Protein AF-A0A0L0VBU5-F1 (afdb_monomer)

Sequence (158 aa):
MELFVLALNHLTLILKITEEEEKDEDDEEEDEDEEEDEPNSNPSGKLAAETKTFKRVYHEPAEAREPSTKQNWILRLYVFGGKEQIDLFHLHKQSAFPFGRDTLVVDVPIDHPSSSKQHAAIQFRQVSNVNEFGDSKTLIKPFIIDLESANGTFVNCV

Mean predicted aligned error: 15.55 Å

Nearest PDB structures (foldseek):
  3vpy-assembly1_A  TM=9.105E-01  e=8.989E-09  Arabidopsis thaliana
  8i0r-assembly1_X  TM=8.328E-01  e=5.294E-09  Homo sapiens
  7abh-assembly1_0  TM=7.686E-01  e=2.551E-06  Homo sapiens
  5yyz-assembly1_A  TM=5.245E-01  e=1.150E-02  Saccharomyces cerevisiae S288C
  5yyx-assembly1_A  TM=5.330E-01  e=1.443E-01  Saccharomyces cerevisiae S288C

Solvent-accessible surface area (backbone atoms only — not comparable to full-atom values): 10102 Å² total; per-residue (Å²): 140,71,74,64,62,59,55,51,54,54,49,54,52,56,61,61,66,74,73,76,80,83,81,74,78,82,75,75,76,72,78,70,77,79,66,77,79,67,87,75,84,66,85,61,68,65,64,61,52,68,72,46,80,53,82,46,93,77,78,80,59,96,50,51,40,60,57,53,85,87,54,92,68,77,48,70,49,76,40,64,62,89,91,44,78,75,49,78,46,77,63,46,89,51,31,65,45,36,26,10,49,34,64,89,56,21,78,44,68,38,100,45,94,75,48,26,54,57,23,35,30,42,37,25,30,57,44,79,45,70,47,100,86,69,53,75,46,77,45,77,44,81,41,80,42,69,58,81,25,88,73,63,80,70,61,95,90,81

Secondary structure (DSSP, 8-state):
--SHHHHHHHHHHHHHHSSS---------------------SPPHHHHHHH--SS-SPPPPTTB----TTSS--EEEEEEETTEEEEEEEETSSSEEEEES-TTT-SEE---TTS-SS-EEEEEEEEEEE-TTS-EEEEEEEEEEE---TT---STT-

Structure (mmCIF, N/CA/C/O backbone):
data_AF-A0A0L0VBU5-F1
#
_entry.id   AF-A0A0L0VBU5-F1
#
loop_
_atom_site.group_PDB
_atom_site.id
_atom_site.type_symbol
_atom_site.label_atom_id
_atom_site.label_alt_id
_atom_site.label_comp_id
_atom_site.label_asym_id
_atom_site.label_entity_id
_atom_site.label_seq_id
_atom_site.pdbx_PDB_ins_code
_atom_site.Cartn_x
_atom_site.Cartn_y
_atom_site.Cartn_z
_atom_site.occupancy
_atom_site.B_iso_or_equiv
_atom_site.auth_seq_id
_atom_site.auth_comp_id
_atom_site.auth_asym_id
_atom_site.auth_atom_id
_atom_site.pdbx_PDB_model_num
ATOM 1 N N . MET A 1 1 ? 46.994 -48.174 -57.726 1.00 56.22 1 MET A N 1
ATOM 2 C CA . MET A 1 1 ? 47.615 -47.218 -56.784 1.00 56.22 1 MET A CA 1
ATOM 3 C C . MET A 1 1 ? 46.640 -46.089 -56.423 1.00 56.22 1 MET A C 1
ATOM 5 O O . MET A 1 1 ? 47.049 -44.945 -56.340 1.00 56.22 1 MET A O 1
ATOM 9 N N . GLU A 1 2 ? 45.363 -46.401 -56.162 1.00 54.41 2 GLU A N 1
ATOM 10 C CA . GLU A 1 2 ? 44.330 -45.390 -55.839 1.00 54.41 2 GLU A CA 1
ATOM 11 C C . GLU A 1 2 ? 43.621 -45.631 -54.492 1.00 54.41 2 GLU A C 1
ATOM 13 O O . GLU A 1 2 ? 42.688 -44.921 -54.148 1.00 54.41 2 GLU A O 1
ATOM 18 N N . LEU A 1 3 ? 44.092 -46.581 -53.674 1.00 50.47 3 LEU A N 1
ATOM 19 C CA . LEU A 1 3 ? 43.571 -46.784 -52.312 1.00 50.47 3 LEU A CA 1
ATOM 20 C C . LEU A 1 3 ? 44.311 -45.980 -51.226 1.00 50.47 3 LEU A C 1
ATOM 22 O O . LEU A 1 3 ? 43.819 -45.884 -50.110 1.00 50.47 3 LEU A O 1
ATOM 26 N N . PHE A 1 4 ? 45.459 -45.369 -51.534 1.00 49.00 4 PHE A N 1
ATOM 27 C CA . PHE A 1 4 ? 46.239 -44.595 -50.553 1.00 49.00 4 PHE A CA 1
ATOM 28 C C . PHE A 1 4 ? 45.858 -43.102 -50.505 1.00 49.00 4 PHE A C 1
ATOM 30 O O . PHE A 1 4 ? 46.031 -42.455 -49.478 1.00 49.00 4 PHE A O 1
ATOM 37 N N . VAL A 1 5 ? 45.287 -42.557 -51.588 1.00 54.06 5 VAL A N 1
ATOM 38 C CA . VAL A 1 5 ? 44.938 -41.125 -51.696 1.00 54.06 5 VAL A CA 1
ATOM 39 C C . VAL A 1 5 ? 43.626 -40.796 -50.962 1.00 54.06 5 VAL A C 1
ATOM 41 O O . VAL A 1 5 ? 43.503 -39.731 -50.364 1.00 54.06 5 VAL A O 1
ATOM 44 N N . LEU A 1 6 ? 42.671 -41.733 -50.913 1.00 53.12 6 LEU A N 1
ATOM 45 C CA . LEU A 1 6 ? 41.424 -41.571 -50.148 1.00 53.12 6 LEU A CA 1
ATOM 46 C C . LEU A 1 6 ? 41.646 -41.625 -48.627 1.00 53.12 6 LEU A C 1
ATOM 48 O O . LEU A 1 6 ? 40.996 -40.884 -47.892 1.00 53.12 6 LEU A O 1
ATOM 52 N N . ALA A 1 7 ? 42.595 -42.441 -48.156 1.00 56.00 7 ALA A N 1
ATOM 53 C CA . ALA A 1 7 ? 42.917 -42.544 -46.733 1.00 56.00 7 ALA A CA 1
ATOM 54 C C . ALA A 1 7 ? 43.591 -41.270 -46.196 1.00 56.00 7 ALA A C 1
ATOM 56 O O . ALA A 1 7 ? 43.285 -40.842 -45.085 1.00 56.00 7 ALA A O 1
ATOM 57 N N . LEU A 1 8 ? 44.441 -40.616 -46.999 1.00 55.06 8 LEU A N 1
ATOM 58 C CA . LEU A 1 8 ? 45.068 -39.354 -46.602 1.00 55.06 8 LEU A CA 1
ATOM 59 C C . LEU A 1 8 ? 44.056 -38.200 -46.547 1.00 55.06 8 LEU A C 1
ATOM 61 O O . LEU A 1 8 ? 44.084 -37.421 -45.600 1.00 55.06 8 LEU A O 1
ATOM 65 N N . ASN A 1 9 ? 43.106 -38.123 -47.485 1.00 51.91 9 ASN A N 1
ATOM 66 C CA . ASN A 1 9 ? 42.083 -37.069 -47.463 1.00 51.91 9 ASN A CA 1
ATOM 67 C C . ASN A 1 9 ? 41.065 -37.249 -46.327 1.00 51.91 9 ASN A C 1
ATOM 69 O O . ASN A 1 9 ? 40.655 -36.259 -45.728 1.00 51.91 9 ASN A O 1
ATOM 73 N N . HIS A 1 10 ? 40.703 -38.486 -45.974 1.00 53.81 10 HIS A N 1
ATOM 74 C CA . HIS A 1 10 ? 39.820 -38.741 -44.831 1.00 53.81 10 HIS A CA 1
ATOM 75 C C . HIS A 1 10 ? 40.521 -38.461 -43.490 1.00 53.81 10 HIS A C 1
ATOM 77 O O . HIS A 1 10 ? 39.900 -37.944 -42.568 1.00 53.81 10 HIS A O 1
ATOM 83 N N . LEU A 1 11 ? 41.831 -38.723 -43.392 1.00 54.22 11 LEU A N 1
ATOM 84 C CA . LEU A 1 11 ? 42.617 -38.400 -42.197 1.00 54.22 11 LEU A CA 1
ATOM 85 C C . LEU A 1 11 ? 42.882 -36.888 -42.060 1.00 54.22 11 LEU A C 1
ATOM 87 O O . LEU A 1 11 ? 42.849 -36.363 -40.953 1.00 54.22 11 LEU A O 1
ATOM 91 N N . THR A 1 12 ? 43.052 -36.170 -43.179 1.00 54.06 12 THR A N 1
ATOM 92 C CA . THR A 1 12 ? 43.164 -34.696 -43.188 1.00 54.06 12 THR A CA 1
ATOM 93 C C . THR A 1 12 ? 41.829 -34.020 -42.840 1.00 54.06 12 THR A C 1
ATOM 95 O O . THR A 1 12 ? 41.823 -32.930 -42.275 1.00 54.06 12 THR A O 1
ATOM 98 N N . LEU A 1 13 ? 40.695 -34.668 -43.138 1.00 50.81 13 LEU A N 1
ATOM 99 C CA . LEU A 1 13 ? 39.366 -34.196 -42.737 1.00 50.81 13 LEU A CA 1
ATOM 100 C C . LEU A 1 13 ? 39.108 -34.420 -41.236 1.00 50.81 13 LEU A C 1
ATOM 102 O O . LEU A 1 13 ? 38.525 -33.557 -40.594 1.00 50.81 13 LEU A O 1
ATOM 106 N N . ILE A 1 14 ? 39.588 -35.535 -40.669 1.00 53.97 14 ILE A N 1
ATOM 107 C CA . ILE A 1 14 ? 39.477 -35.831 -39.229 1.00 53.97 14 ILE A CA 1
ATOM 108 C C . ILE A 1 14 ? 40.362 -34.893 -38.394 1.00 53.97 14 ILE A C 1
ATOM 110 O O . ILE A 1 14 ? 39.905 -34.411 -37.366 1.00 53.97 14 ILE A O 1
ATOM 114 N N . LEU A 1 15 ? 41.577 -34.569 -38.856 1.00 49.94 15 LEU A N 1
ATOM 115 C CA . LEU A 1 15 ? 42.471 -33.630 -38.158 1.00 49.94 15 LEU A CA 1
ATOM 116 C C . LEU A 1 15 ? 41.976 -32.173 -38.184 1.00 49.94 15 LEU A C 1
ATOM 118 O O . LEU A 1 15 ? 42.260 -31.430 -37.255 1.00 49.94 15 LEU A O 1
ATOM 122 N N . LYS A 1 16 ? 41.202 -31.767 -39.202 1.00 48.53 16 LYS 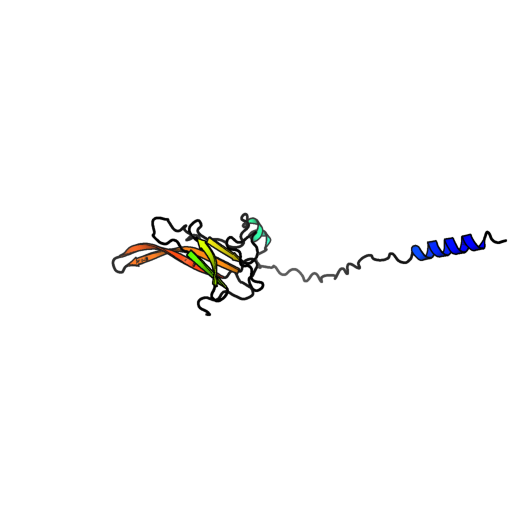A N 1
ATOM 123 C CA . LYS A 1 16 ? 40.602 -30.419 -39.275 1.00 48.53 16 LYS A CA 1
ATOM 124 C C . LYS A 1 16 ? 39.371 -30.226 -38.389 1.00 48.53 16 LYS A C 1
ATOM 126 O O . LYS A 1 16 ? 39.017 -29.091 -38.111 1.00 48.53 16 LYS A O 1
ATOM 131 N N . ILE A 1 17 ? 38.710 -31.309 -37.983 1.00 46.69 17 ILE A N 1
ATOM 132 C CA . ILE A 1 17 ? 37.509 -31.255 -37.131 1.00 46.69 17 ILE A CA 1
ATOM 133 C C . ILE A 1 17 ? 37.893 -31.202 -35.641 1.00 46.69 17 ILE A C 1
ATOM 135 O O . ILE A 1 17 ? 37.081 -30.818 -34.811 1.00 46.69 17 ILE A O 1
ATOM 139 N N . THR A 1 18 ? 39.142 -31.521 -35.293 1.00 43.75 18 THR A N 1
ATOM 140 C CA . THR A 1 18 ? 39.647 -31.511 -33.909 1.00 43.75 18 THR A CA 1
ATOM 141 C C . THR A 1 18 ? 40.333 -30.205 -33.478 1.00 43.75 18 THR A C 1
ATOM 143 O O . THR A 1 18 ? 40.870 -30.168 -32.381 1.00 43.75 18 THR A O 1
ATOM 146 N N . GLU A 1 19 ? 40.326 -29.148 -34.301 1.00 49.16 19 GLU A N 1
ATOM 147 C CA . GLU A 1 19 ? 40.963 -27.844 -33.997 1.00 49.16 19 GLU A CA 1
ATOM 148 C C . GLU A 1 19 ? 39.972 -26.654 -33.917 1.00 49.16 19 GLU A C 1
ATOM 150 O O . GLU A 1 19 ? 40.410 -25.514 -33.825 1.00 49.16 19 GLU A O 1
ATOM 155 N N . GLU A 1 20 ? 38.648 -26.875 -33.922 1.00 47.78 20 GLU A N 1
ATOM 156 C CA . GLU A 1 20 ? 37.638 -25.788 -33.830 1.00 47.78 20 GLU A CA 1
ATOM 157 C C . GLU A 1 20 ? 36.610 -25.941 -32.685 1.00 47.78 20 GLU A C 1
ATOM 159 O O . GLU A 1 20 ? 35.545 -25.328 -32.711 1.00 47.78 20 GLU A O 1
ATOM 164 N N . GLU A 1 21 ? 36.933 -26.686 -31.627 1.00 48.34 21 GLU A N 1
ATOM 165 C CA . GLU A 1 21 ? 36.209 -26.593 -30.347 1.00 48.34 21 GLU A CA 1
ATOM 166 C C . GLU A 1 21 ? 37.173 -26.191 -29.222 1.00 48.34 21 GLU A C 1
ATOM 168 O O . GLU A 1 21 ? 37.433 -26.949 -28.298 1.00 48.34 21 GLU A O 1
ATOM 173 N N . GLU A 1 22 ? 37.701 -24.968 -29.315 1.00 42.88 22 GLU A N 1
ATOM 174 C CA . GLU A 1 22 ? 38.009 -24.149 -28.138 1.00 42.88 22 GLU A CA 1
ATOM 175 C C . GLU A 1 22 ? 36.918 -23.080 -28.058 1.00 42.88 22 GLU A C 1
ATOM 177 O O . GLU A 1 22 ? 36.923 -22.065 -28.756 1.00 42.88 22 GLU A O 1
ATOM 182 N N . LYS A 1 23 ? 35.914 -23.372 -27.239 1.00 43.47 23 LYS A N 1
ATOM 183 C CA . LYS A 1 23 ? 35.000 -22.377 -26.699 1.00 43.47 23 LYS A CA 1
ATOM 184 C C . LYS A 1 23 ? 34.887 -22.656 -25.212 1.00 43.47 23 LYS A C 1
ATOM 186 O O . LYS A 1 23 ? 33.819 -23.013 -24.726 1.00 43.47 23 LYS A O 1
ATOM 191 N N . ASP A 1 24 ? 36.025 -22.551 -24.546 1.00 33.03 24 ASP A N 1
ATOM 192 C CA . ASP A 1 24 ? 36.049 -22.373 -23.111 1.00 33.03 24 ASP A CA 1
ATOM 193 C C . ASP A 1 24 ? 36.048 -20.869 -22.869 1.00 33.03 24 ASP A C 1
ATOM 195 O O . ASP A 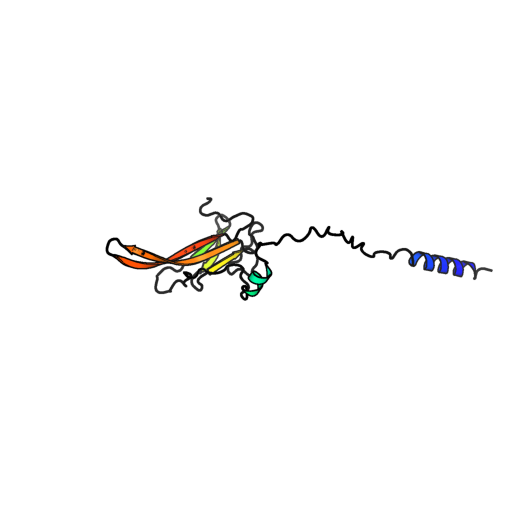1 24 ? 36.802 -20.102 -23.466 1.00 33.03 24 ASP A O 1
ATOM 199 N N . GLU A 1 25 ? 35.036 -20.473 -22.115 1.00 40.59 25 GLU A N 1
ATOM 200 C CA . GLU A 1 25 ? 34.798 -19.136 -21.620 1.00 40.59 25 GLU A CA 1
ATOM 201 C C . GLU A 1 25 ? 36.046 -18.704 -20.846 1.00 40.59 25 GLU A C 1
ATOM 203 O O . GLU A 1 25 ? 36.403 -19.321 -19.845 1.00 40.59 25 GLU A O 1
ATOM 208 N N . ASP A 1 26 ? 36.732 -17.673 -21.343 1.00 31.33 26 ASP A N 1
ATOM 209 C CA . ASP A 1 26 ? 37.659 -16.897 -20.531 1.00 31.33 26 ASP A CA 1
ATOM 210 C C . ASP A 1 26 ? 36.821 -16.254 -19.412 1.00 31.33 26 ASP A C 1
ATOM 212 O O . ASP A 1 26 ? 36.241 -15.178 -19.578 1.00 31.33 26 ASP A O 1
ATOM 216 N N . ASP A 1 27 ? 36.700 -16.959 -18.285 1.00 39.53 27 ASP A N 1
ATOM 217 C CA . ASP A 1 27 ? 36.511 -16.341 -16.979 1.00 39.53 27 ASP A CA 1
ATOM 218 C C . ASP A 1 27 ? 37.768 -15.490 -16.749 1.00 39.53 27 ASP A C 1
AT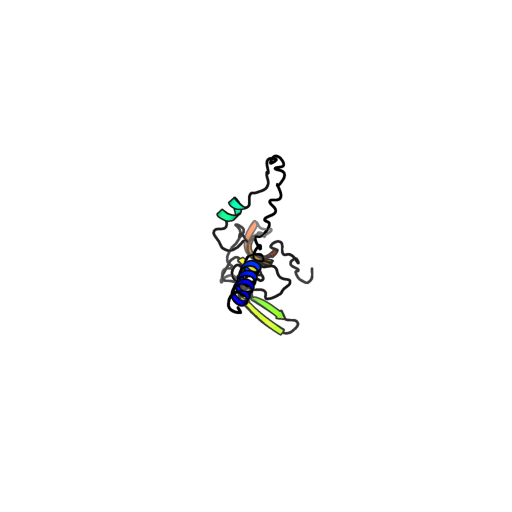OM 220 O O . ASP A 1 27 ? 38.790 -15.959 -16.241 1.00 39.53 27 ASP A O 1
ATOM 224 N N . GLU A 1 28 ? 37.723 -14.238 -17.210 1.00 39.78 28 GLU A N 1
ATOM 225 C CA . GLU A 1 28 ? 38.578 -13.187 -16.678 1.00 39.78 28 GLU A CA 1
ATOM 226 C C . GLU A 1 28 ? 38.274 -13.117 -15.175 1.00 39.78 28 GLU A C 1
ATOM 228 O O . GLU A 1 28 ? 37.316 -12.476 -14.742 1.00 39.78 28 GLU A O 1
ATOM 233 N N . GLU A 1 29 ? 39.067 -13.832 -14.371 1.00 45.22 29 GLU A N 1
ATOM 234 C CA . GLU A 1 29 ? 39.297 -13.453 -12.984 1.00 45.22 29 GLU A CA 1
ATOM 235 C C . GLU A 1 29 ? 39.913 -12.051 -13.039 1.00 45.22 29 GLU A C 1
ATOM 237 O O . GLU A 1 29 ? 41.124 -11.871 -13.181 1.00 45.22 29 GLU A O 1
ATOM 242 N N . GLU A 1 30 ? 39.046 -11.035 -13.021 1.00 38.94 30 GLU A N 1
ATOM 243 C CA . GLU A 1 30 ? 39.412 -9.742 -12.477 1.00 38.94 30 GLU A CA 1
ATOM 244 C C . GLU A 1 30 ? 39.891 -10.045 -11.057 1.00 38.94 30 GLU A C 1
ATOM 246 O O . GLU A 1 30 ? 39.094 -10.384 -10.180 1.00 38.94 30 GLU A O 1
ATOM 251 N N . ASP A 1 31 ? 41.212 -10.012 -10.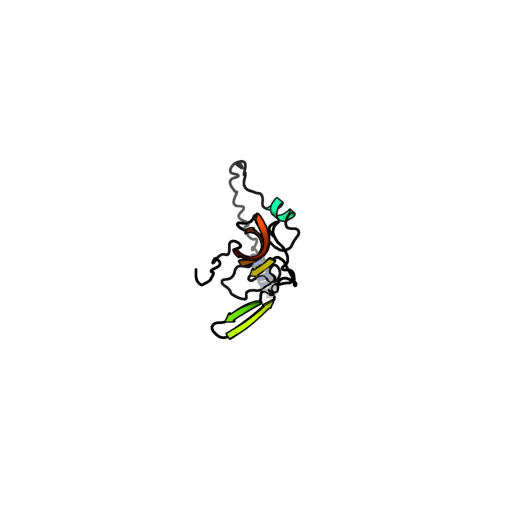869 1.00 41.03 31 ASP A N 1
ATOM 252 C CA . ASP A 1 31 ? 41.836 -9.798 -9.574 1.00 41.03 31 ASP A CA 1
ATOM 253 C C . ASP A 1 31 ? 41.171 -8.537 -8.997 1.00 41.03 31 ASP A C 1
ATOM 255 O O . ASP A 1 31 ? 41.586 -7.410 -9.277 1.00 41.03 31 ASP A O 1
ATOM 259 N N . GLU A 1 32 ? 40.066 -8.722 -8.266 1.00 48.12 32 GL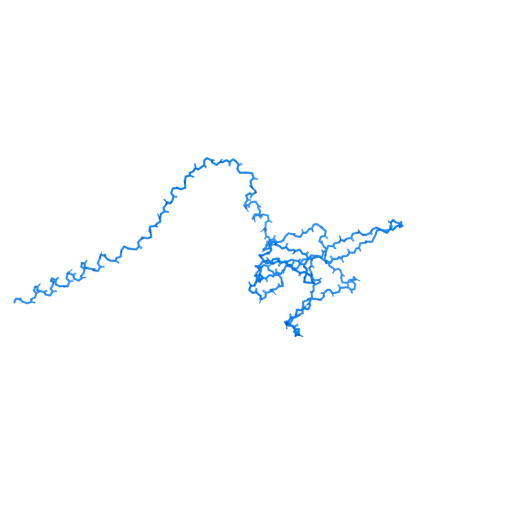U A N 1
ATOM 260 C CA . GLU A 1 32 ? 39.528 -7.717 -7.368 1.00 48.12 32 GLU A CA 1
ATOM 261 C C . GLU A 1 32 ? 40.683 -7.421 -6.422 1.00 48.12 32 GLU A C 1
ATOM 263 O O . GLU A 1 32 ? 41.038 -8.243 -5.575 1.00 48.12 32 GLU A O 1
ATOM 268 N N . ASP A 1 33 ? 41.325 -6.272 -6.638 1.00 47.00 33 ASP A N 1
ATOM 269 C CA . ASP A 1 33 ? 42.150 -5.625 -5.640 1.00 47.00 33 ASP A CA 1
ATOM 270 C C . ASP A 1 33 ? 41.375 -5.744 -4.320 1.00 47.00 33 ASP A C 1
ATOM 272 O O . ASP A 1 33 ? 40.350 -5.081 -4.139 1.00 47.00 33 ASP A O 1
ATOM 276 N N . GLU A 1 34 ? 41.810 -6.647 -3.432 1.00 56.62 34 GLU A N 1
ATOM 277 C CA . GLU A 1 34 ? 41.346 -6.722 -2.050 1.00 56.62 34 GLU A CA 1
ATOM 278 C C . GLU A 1 34 ? 41.795 -5.410 -1.391 1.00 56.62 34 GLU A C 1
ATOM 280 O O . GLU A 1 34 ? 42.810 -5.337 -0.693 1.00 56.62 34 GLU A O 1
ATOM 285 N N . GLU A 1 35 ? 41.068 -4.327 -1.679 1.00 62.19 35 GLU A N 1
ATOM 286 C CA . GLU A 1 35 ? 41.048 -3.140 -0.850 1.00 62.19 35 GLU A CA 1
ATOM 287 C C . GLU A 1 35 ? 40.729 -3.654 0.549 1.00 62.19 35 GLU A C 1
ATOM 289 O O . GLU A 1 35 ? 39.675 -4.249 0.768 1.00 62.19 35 GLU A O 1
ATOM 294 N N . GLU A 1 36 ? 41.694 -3.510 1.464 1.00 62.03 36 GLU A N 1
ATOM 295 C CA . GLU A 1 36 ? 41.556 -3.869 2.871 1.00 62.03 36 GLU A CA 1
ATOM 296 C C . GLU A 1 36 ? 40.152 -3.479 3.340 1.00 62.03 36 GLU A C 1
ATOM 298 O O . GLU A 1 36 ? 39.851 -2.288 3.413 1.00 62.03 36 GLU A O 1
ATOM 303 N N . ASP A 1 37 ? 39.299 -4.480 3.601 1.00 65.44 37 ASP A N 1
ATOM 304 C CA . ASP A 1 37 ? 37.896 -4.289 3.965 1.00 65.44 37 ASP A CA 1
ATOM 305 C C . ASP A 1 37 ? 37.809 -3.317 5.150 1.00 65.44 37 ASP A C 1
ATOM 307 O O . ASP A 1 37 ? 37.948 -3.692 6.324 1.00 65.44 37 ASP A O 1
ATOM 311 N N . GLU A 1 38 ? 37.573 -2.038 4.857 1.00 75.06 38 GLU A N 1
ATOM 312 C CA . GLU A 1 38 ? 37.225 -1.077 5.882 1.00 75.06 38 GLU A CA 1
ATOM 313 C C . GLU A 1 38 ? 35.959 -1.604 6.569 1.00 75.06 38 GLU A C 1
ATOM 315 O O . GLU A 1 38 ? 35.051 -2.111 5.899 1.00 75.06 38 GLU A O 1
ATOM 320 N N . PRO A 1 39 ? 35.856 -1.519 7.907 1.00 71.19 39 PRO A N 1
ATOM 321 C CA . PRO A 1 39 ? 34.723 -2.076 8.626 1.00 71.19 39 PRO A CA 1
ATOM 322 C C . PRO A 1 39 ? 33.413 -1.469 8.110 1.00 71.19 39 PRO A C 1
ATOM 324 O O . PRO A 1 39 ? 33.034 -0.349 8.471 1.00 71.19 39 PRO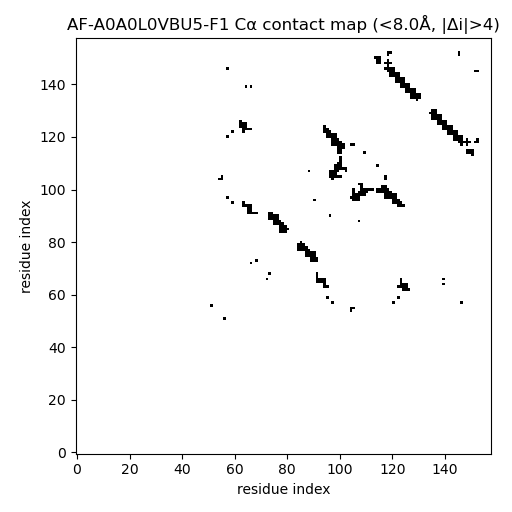 A O 1
ATOM 327 N N . ASN A 1 40 ? 32.693 -2.229 7.278 1.00 70.12 40 ASN A N 1
ATOM 328 C CA . ASN A 1 40 ? 31.418 -1.787 6.752 1.00 70.12 40 ASN A CA 1
ATOM 329 C C . ASN A 1 40 ? 30.392 -1.800 7.895 1.00 70.12 40 ASN A C 1
ATOM 331 O O . ASN A 1 40 ? 30.127 -2.799 8.555 1.00 70.12 40 ASN A O 1
ATOM 335 N N . SER A 1 41 ? 29.838 -0.628 8.192 1.00 74.62 41 SER A N 1
ATOM 336 C CA . SER A 1 41 ? 28.700 -0.497 9.113 1.00 74.62 41 SER A CA 1
ATOM 337 C C . SER A 1 41 ? 27.372 -0.488 8.353 1.00 74.62 41 SER A C 1
ATOM 339 O O . SER A 1 41 ? 26.324 -0.162 8.914 1.00 74.62 41 SER A O 1
ATOM 341 N N . ASN A 1 42 ? 27.412 -0.827 7.061 1.00 75.50 42 ASN A N 1
ATOM 342 C CA . ASN A 1 42 ? 26.226 -0.931 6.234 1.00 75.50 42 ASN A CA 1
ATOM 343 C C . ASN A 1 42 ? 25.422 -2.172 6.647 1.00 75.50 42 ASN A C 1
ATOM 345 O O . ASN A 1 42 ? 25.995 -3.224 6.935 1.00 75.50 42 ASN A O 1
ATOM 349 N N . PRO A 1 43 ? 24.084 -2.079 6.689 1.00 72.44 43 PRO A N 1
ATOM 350 C CA . PRO A 1 43 ? 23.251 -3.206 7.072 1.00 72.44 43 PRO A CA 1
ATOM 351 C C . PRO A 1 43 ? 23.437 -4.354 6.075 1.00 72.44 43 PRO A C 1
ATOM 353 O O . PRO A 1 43 ? 23.118 -4.224 4.893 1.00 72.44 43 PRO A O 1
ATOM 356 N N . SER A 1 44 ? 23.936 -5.497 6.551 1.00 70.75 44 SER A N 1
ATOM 357 C CA . SER A 1 44 ? 24.081 -6.676 5.702 1.00 70.75 44 SER A CA 1
ATOM 358 C C . SER A 1 44 ? 22.696 -7.214 5.322 1.00 70.75 44 SER A C 1
ATOM 360 O O . SER A 1 44 ? 21.831 -7.461 6.169 1.00 70.75 44 SER A O 1
ATOM 362 N N . GLY A 1 45 ? 22.459 -7.411 4.022 1.00 69.25 45 GLY A N 1
ATOM 363 C CA . GLY A 1 45 ? 21.159 -7.858 3.502 1.00 69.25 45 GLY A CA 1
ATOM 364 C C . GLY A 1 45 ? 20.697 -9.224 4.034 1.00 69.25 45 GLY A C 1
ATOM 365 O O . GLY A 1 45 ? 19.512 -9.545 3.950 1.00 69.25 45 GLY A O 1
ATOM 366 N N . LYS A 1 46 ? 21.605 -10.010 4.633 1.00 67.69 46 LYS A N 1
ATOM 367 C CA . LYS A 1 46 ? 21.332 -11.346 5.188 1.00 67.69 46 LYS A CA 1
ATOM 368 C C . LYS A 1 46 ? 20.409 -11.303 6.414 1.00 67.69 46 LYS A C 1
ATOM 370 O O . LYS A 1 46 ? 19.481 -12.100 6.489 1.00 67.69 46 LYS A O 1
ATOM 375 N N . LEU A 1 47 ? 20.568 -10.325 7.311 1.00 63.31 47 LEU A N 1
ATOM 376 C CA . LEU A 1 47 ? 19.691 -10.176 8.487 1.00 63.31 47 LEU A CA 1
ATOM 377 C C . LEU A 1 47 ? 18.260 -9.774 8.092 1.00 63.31 47 LEU A C 1
ATOM 379 O O . LEU A 1 47 ? 17.271 -10.266 8.645 1.00 63.31 47 LEU A O 1
ATOM 383 N N . ALA A 1 48 ? 18.144 -8.898 7.091 1.00 62.12 48 ALA A N 1
ATOM 384 C CA . ALA A 1 48 ? 16.856 -8.497 6.537 1.00 62.12 48 ALA A CA 1
ATOM 385 C C . ALA A 1 48 ? 16.165 -9.656 5.799 1.00 62.12 48 ALA A C 1
ATOM 387 O O . ALA A 1 48 ? 14.938 -9.753 5.831 1.00 62.12 48 ALA A O 1
ATOM 388 N N . ALA A 1 49 ? 16.934 -10.539 5.153 1.00 61.97 49 ALA A N 1
ATOM 389 C CA . ALA A 1 49 ? 16.407 -11.722 4.482 1.00 61.97 49 ALA A CA 1
ATOM 390 C C . ALA A 1 49 ? 15.829 -12.745 5.476 1.00 61.97 49 ALA A C 1
ATOM 392 O O . ALA A 1 49 ? 14.738 -13.256 5.239 1.00 61.97 49 ALA A O 1
ATOM 393 N N . GLU A 1 50 ? 16.492 -12.991 6.611 1.00 61.84 50 GLU A N 1
ATOM 394 C CA . GLU A 1 50 ? 16.004 -13.945 7.624 1.00 61.84 50 GLU A CA 1
ATOM 395 C C . GLU A 1 50 ? 14.732 -13.464 8.342 1.00 61.84 50 GLU A C 1
ATOM 397 O O . GLU A 1 50 ? 13.844 -14.261 8.651 1.00 61.84 50 GLU A O 1
ATOM 402 N N . THR A 1 51 ? 14.588 -12.150 8.544 1.00 60.31 51 THR A N 1
ATOM 403 C CA . THR A 1 51 ? 13.373 -11.564 9.143 1.00 60.31 51 THR A CA 1
ATOM 404 C C . THR A 1 51 ? 12.182 -11.575 8.168 1.00 60.31 51 THR A C 1
ATOM 406 O O . THR A 1 51 ? 11.021 -11.591 8.586 1.00 60.31 51 THR A O 1
ATOM 409 N N . LYS A 1 52 ? 12.436 -11.620 6.853 1.00 57.09 52 LYS A N 1
ATOM 410 C CA . LYS A 1 52 ? 11.410 -11.728 5.804 1.00 57.09 52 LYS A CA 1
ATOM 411 C C . LYS A 1 52 ? 10.985 -13.183 5.600 1.00 57.09 52 LYS A C 1
ATOM 413 O O . LYS A 1 52 ? 11.170 -13.771 4.541 1.00 57.09 52 LYS A O 1
ATOM 418 N N . THR A 1 53 ? 10.353 -13.774 6.610 1.00 52.81 53 THR A N 1
ATOM 419 C CA . THR A 1 53 ? 9.732 -15.105 6.470 1.00 52.81 53 THR A CA 1
ATOM 420 C C . THR A 1 53 ? 8.462 -15.054 5.604 1.00 52.81 53 THR A C 1
ATOM 422 O O . THR A 1 53 ? 8.012 -16.070 5.078 1.00 52.81 53 THR A O 1
ATOM 425 N N . PHE A 1 54 ? 7.883 -13.861 5.426 1.00 53.78 54 PHE A N 1
ATOM 426 C CA . PHE A 1 54 ? 6.754 -13.613 4.535 1.00 53.78 54 PHE A CA 1
ATOM 427 C C . PHE A 1 54 ? 7.229 -13.082 3.182 1.00 53.78 54 PHE A C 1
ATOM 429 O O . PHE A 1 54 ? 8.091 -12.216 3.100 1.00 53.78 54 PHE A O 1
ATOM 436 N N . LYS A 1 55 ? 6.589 -13.559 2.112 1.00 62.88 55 LYS A N 1
ATOM 437 C CA . LYS A 1 55 ? 6.887 -13.274 0.695 1.00 62.88 55 LYS A CA 1
ATOM 438 C C . LYS A 1 55 ? 6.826 -11.785 0.289 1.00 62.88 55 LYS A C 1
ATOM 440 O O . LYS A 1 55 ? 7.060 -11.460 -0.869 1.00 62.88 55 LYS A O 1
ATOM 445 N N . ARG A 1 56 ? 6.481 -10.885 1.213 1.00 67.19 56 ARG A N 1
ATOM 446 C CA . ARG A 1 56 ? 6.264 -9.452 0.984 1.00 67.19 56 ARG A CA 1
ATOM 447 C C . ARG A 1 56 ? 7.464 -8.671 1.502 1.00 67.19 56 ARG A C 1
ATOM 449 O O . ARG A 1 56 ? 7.906 -8.900 2.621 1.00 67.19 56 ARG A O 1
ATOM 456 N N . VAL A 1 57 ? 7.978 -7.735 0.702 1.00 70.19 57 VAL A N 1
ATOM 457 C CA . VAL A 1 57 ? 9.061 -6.837 1.151 1.00 70.19 57 VAL A CA 1
ATOM 458 C C . VAL A 1 57 ? 8.516 -5.751 2.081 1.00 70.19 57 VAL A C 1
ATOM 460 O O . VAL A 1 57 ? 9.256 -5.233 2.914 1.00 70.19 57 VAL A O 1
ATOM 463 N N . TYR A 1 58 ? 7.220 -5.446 1.976 1.00 80.62 58 TYR A N 1
ATOM 464 C CA . TYR A 1 58 ? 6.532 -4.499 2.841 1.00 80.62 58 TYR A CA 1
ATOM 465 C C . TYR A 1 58 ? 6.285 -5.063 4.248 1.00 80.62 58 TYR A C 1
ATOM 467 O O . TYR A 1 58 ? 5.658 -6.114 4.401 1.00 80.62 58 TYR A O 1
ATOM 475 N N . HIS A 1 59 ? 6.728 -4.321 5.265 1.00 82.00 59 HIS A N 1
ATOM 476 C CA . HIS A 1 59 ? 6.448 -4.597 6.671 1.00 82.00 59 HIS A CA 1
ATOM 477 C C . HIS A 1 59 ? 5.330 -3.684 7.172 1.00 82.00 59 HIS A C 1
ATOM 479 O O . HIS A 1 59 ? 5.435 -2.458 7.108 1.00 82.00 59 HIS A O 1
ATOM 485 N N . GLU A 1 60 ? 4.263 -4.288 7.691 1.00 82.69 60 GLU A N 1
ATOM 486 C CA . GLU A 1 60 ? 3.151 -3.532 8.256 1.00 82.69 60 GLU A CA 1
ATOM 487 C C . GLU A 1 60 ? 3.580 -2.813 9.549 1.00 82.69 60 GLU A C 1
ATOM 489 O O . GLU A 1 60 ? 4.292 -3.390 10.379 1.00 82.69 60 GLU A O 1
ATOM 494 N N . PRO A 1 61 ? 3.153 -1.558 9.762 1.00 83.94 61 PRO A N 1
ATOM 495 C CA . PRO A 1 61 ? 3.417 -0.843 11.003 1.00 83.94 61 PRO A CA 1
ATOM 496 C C . PRO A 1 61 ? 2.627 -1.450 12.172 1.00 83.94 61 PRO A C 1
ATOM 498 O O . PRO A 1 61 ? 1.551 -2.005 11.984 1.00 83.94 61 PRO A O 1
ATOM 501 N N . ALA A 1 62 ? 3.083 -1.244 13.411 1.00 82.50 62 ALA A N 1
ATOM 502 C CA . ALA A 1 62 ? 2.392 -1.739 14.614 1.00 82.50 62 ALA A CA 1
ATOM 503 C C . ALA A 1 62 ? 0.958 -1.186 14.796 1.00 82.50 62 ALA A C 1
ATOM 505 O O . ALA A 1 62 ? 0.148 -1.750 15.526 1.00 82.50 62 ALA A O 1
ATOM 506 N N . GLU A 1 63 ? 0.638 -0.077 14.126 1.00 82.50 63 GLU A N 1
ATOM 507 C CA . GLU A 1 63 ? -0.690 0.551 14.108 1.00 82.50 63 GLU A CA 1
ATOM 508 C C . GLU A 1 63 ? -1.615 -0.005 13.010 1.00 82.50 63 GLU A C 1
ATOM 510 O O . GLU A 1 63 ? -2.731 0.497 12.821 1.00 82.50 63 GLU A O 1
ATOM 515 N N . ALA A 1 64 ? -1.144 -0.992 12.243 1.00 85.44 64 ALA A N 1
ATOM 516 C CA . ALA A 1 64 ? -1.918 -1.669 11.219 1.00 85.44 64 ALA A CA 1
ATOM 517 C C . ALA A 1 64 ? -3.128 -2.359 11.849 1.00 85.44 64 ALA A C 1
ATOM 519 O O . ALA A 1 64 ? -3.010 -3.133 12.802 1.00 85.44 64 ALA A O 1
ATOM 520 N N . ARG A 1 65 ? -4.319 -2.064 11.325 1.00 84.62 65 ARG A N 1
ATOM 521 C CA . ARG A 1 65 ? -5.549 -2.682 11.819 1.00 84.62 65 ARG A CA 1
ATOM 522 C C . ARG A 1 65 ? -6.511 -2.924 10.675 1.00 84.62 65 ARG A C 1
ATOM 524 O O . ARG A 1 65 ? -6.727 -2.041 9.847 1.00 84.62 65 ARG A O 1
ATOM 531 N N . GLU A 1 66 ? -7.093 -4.117 10.649 1.00 83.75 66 GLU A N 1
ATOM 532 C CA . GLU A 1 66 ? -8.102 -4.466 9.656 1.00 83.75 66 GLU A CA 1
ATOM 533 C C . GLU A 1 66 ? -9.331 -3.558 9.806 1.00 83.75 66 GLU A C 1
ATOM 535 O O . GLU A 1 66 ? -9.811 -3.341 10.930 1.00 83.75 66 GLU A O 1
ATOM 540 N N . PRO A 1 67 ? -9.863 -3.018 8.698 1.00 79.94 67 PRO A N 1
ATOM 541 C CA . PRO A 1 67 ? -11.077 -2.223 8.747 1.00 79.94 67 PRO A CA 1
ATOM 542 C C . PRO A 1 67 ? -12.244 -3.108 9.202 1.00 79.94 67 PRO A C 1
ATOM 544 O O . PRO A 1 67 ? -12.650 -4.047 8.521 1.00 79.94 67 PRO A O 1
ATOM 547 N N . SER A 1 68 ? -12.802 -2.824 10.382 1.00 69.25 68 SER A N 1
ATOM 548 C CA . SER A 1 68 ? -13.916 -3.621 10.899 1.00 69.25 68 SER A CA 1
ATOM 549 C C . SER A 1 68 ? -15.189 -3.371 10.082 1.00 69.25 68 SER A C 1
ATOM 551 O O . SER A 1 68 ? -15.565 -2.225 9.850 1.00 69.25 68 SER A O 1
ATOM 553 N N . THR A 1 69 ? -15.920 -4.432 9.723 1.00 61.41 69 THR A N 1
ATOM 554 C CA . THR A 1 69 ? -17.174 -4.358 8.937 1.00 61.41 69 THR A CA 1
ATOM 555 C C . THR A 1 69 ? -18.254 -3.476 9.583 1.00 61.41 69 THR A C 1
ATOM 557 O O . THR A 1 69 ? -19.182 -3.029 8.916 1.00 61.41 69 THR A O 1
ATOM 560 N N . LYS A 1 70 ? -18.148 -3.215 10.895 1.00 58.22 70 LYS A N 1
ATOM 561 C CA . LYS A 1 70 ? -19.067 -2.350 11.654 1.00 58.22 70 LYS A CA 1
ATOM 562 C C . LYS A 1 70 ? -18.851 -0.859 11.388 1.00 58.22 70 LYS A C 1
ATOM 564 O O . LYS A 1 70 ? -19.769 -0.067 11.586 1.00 58.22 70 LYS A O 1
ATOM 569 N N . GLN A 1 71 ? -17.651 -0.465 10.973 1.00 56.28 71 GLN A N 1
ATOM 570 C CA . GLN A 1 71 ? -17.387 0.879 10.477 1.00 56.28 71 GLN A CA 1
ATOM 571 C C . GLN A 1 71 ? -17.775 0.857 9.001 1.00 56.28 71 GLN A C 1
ATOM 573 O O . GLN A 1 71 ? -17.170 0.141 8.220 1.00 56.28 71 GLN A O 1
ATOM 578 N N . ASN A 1 72 ? -18.847 1.570 8.659 1.00 53.25 72 ASN A N 1
ATOM 579 C CA . ASN A 1 72 ? -19.645 1.503 7.424 1.00 53.25 72 ASN A CA 1
ATOM 580 C C . ASN A 1 72 ? -18.896 1.885 6.116 1.00 53.25 72 ASN A C 1
ATOM 582 O O . ASN A 1 72 ? -19.481 2.466 5.203 1.00 53.25 72 ASN A O 1
ATOM 586 N N . TRP A 1 73 ? -17.592 1.626 6.031 1.00 65.88 73 TRP A N 1
ATOM 587 C CA . TRP A 1 73 ? -16.681 2.029 4.970 1.00 65.88 73 TRP A CA 1
ATOM 588 C C . TRP A 1 73 ? -16.053 0.786 4.341 1.00 65.88 73 TRP A C 1
ATOM 590 O O . TRP A 1 73 ? -15.009 0.302 4.768 1.00 65.88 73 TRP A O 1
ATOM 600 N N . ILE A 1 74 ? -16.699 0.269 3.297 1.00 70.75 74 ILE A N 1
ATOM 601 C CA . ILE A 1 74 ? -16.061 -0.672 2.374 1.00 70.75 74 ILE A CA 1
ATOM 602 C C . ILE A 1 74 ? -15.285 0.183 1.372 1.00 70.75 74 ILE A C 1
ATOM 604 O O . ILE A 1 74 ? -15.899 0.813 0.507 1.00 70.75 74 ILE A O 1
ATOM 608 N N . LEU A 1 75 ? -13.955 0.239 1.493 1.00 81.50 75 LEU A N 1
ATOM 609 C CA . LEU A 1 75 ? -13.137 0.935 0.505 1.00 81.50 75 LEU A CA 1
ATOM 610 C C . LEU A 1 75 ? -13.168 0.142 -0.808 1.00 81.50 75 LEU A C 1
ATOM 612 O O . LEU A 1 75 ? -12.779 -1.027 -0.861 1.00 81.50 75 LEU A O 1
ATOM 616 N N . ARG A 1 76 ? -13.674 0.785 -1.860 1.00 88.69 76 ARG A N 1
ATOM 617 C CA . ARG A 1 76 ? -13.731 0.243 -3.218 1.00 88.69 76 ARG A CA 1
ATOM 618 C C . ARG A 1 76 ? -12.765 1.023 -4.091 1.00 88.69 76 ARG A C 1
ATOM 620 O O . ARG A 1 76 ? -12.893 2.242 -4.195 1.00 88.69 76 ARG A O 1
ATOM 627 N N . LEU A 1 77 ? -11.820 0.319 -4.697 1.00 89.50 77 LEU A N 1
ATOM 628 C CA . LEU A 1 77 ? -10.888 0.895 -5.652 1.00 89.50 77 LEU A CA 1
ATOM 629 C C . LEU A 1 77 ? -11.408 0.624 -7.061 1.00 89.50 77 LEU A C 1
ATOM 631 O O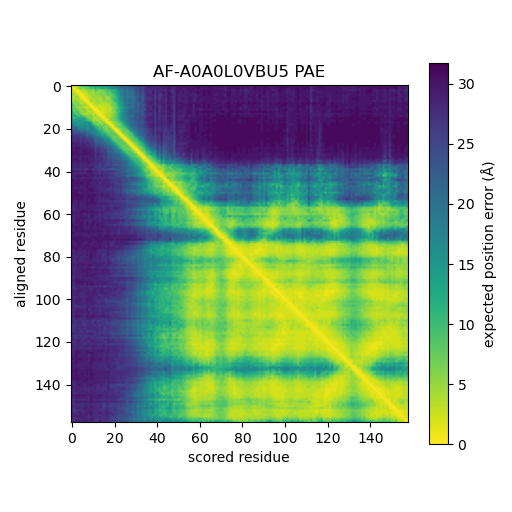 . LEU A 1 77 ? -11.553 -0.530 -7.454 1.00 89.50 77 LEU A O 1
ATOM 635 N N . TYR A 1 78 ? -11.690 1.692 -7.796 1.00 91.56 78 TYR A N 1
ATOM 636 C CA . TYR A 1 78 ? -12.105 1.630 -9.192 1.00 91.56 78 TYR A CA 1
ATOM 637 C C . TYR A 1 78 ? -10.888 1.893 -10.070 1.00 91.56 78 TYR A C 1
ATOM 639 O O . TYR A 1 78 ? -10.229 2.922 -9.908 1.00 91.56 78 TYR A O 1
ATOM 647 N N . VAL A 1 79 ? -10.597 0.978 -10.991 1.00 91.31 79 VAL A N 1
ATOM 648 C CA . VAL A 1 79 ? -9.505 1.141 -11.954 1.00 91.31 79 VAL A CA 1
ATOM 649 C C . VAL A 1 79 ? -10.088 1.605 -13.278 1.00 91.31 79 VAL A C 1
ATOM 651 O O . VAL A 1 79 ? -10.987 0.965 -13.825 1.00 91.31 79 VAL A O 1
ATOM 654 N N . PHE A 1 80 ? -9.568 2.719 -13.789 1.00 91.75 80 PHE A N 1
ATOM 655 C CA . PHE A 1 80 ? -10.011 3.313 -15.043 1.00 91.75 80 PHE A CA 1
ATOM 656 C C . PHE A 1 80 ? -8.903 3.276 -16.091 1.00 91.75 80 PHE A C 1
ATOM 658 O O . PHE A 1 80 ? -7.782 3.717 -15.843 1.00 91.75 80 PHE A O 1
ATOM 665 N N . GLY A 1 81 ? -9.253 2.805 -17.286 1.00 89.12 81 GLY A N 1
ATOM 666 C CA . GLY A 1 81 ? -8.468 2.970 -18.503 1.00 89.12 81 GLY A CA 1
ATOM 667 C C . GLY A 1 81 ? -9.015 4.146 -19.288 1.00 89.12 81 GLY A C 1
ATOM 668 O O . GLY A 1 81 ? -9.932 3.998 -20.095 1.00 89.12 81 GLY A O 1
ATOM 669 N N . GLY A 1 82 ? -8.508 5.347 -19.020 1.00 89.06 82 GLY A N 1
ATOM 670 C CA . GLY A 1 82 ? -9.069 6.561 -19.608 1.00 89.06 82 GLY A CA 1
ATOM 671 C C . GLY A 1 82 ? -10.489 6.828 -19.101 1.00 89.06 82 GLY A C 1
ATOM 672 O O . GLY A 1 82 ? -10.659 7.317 -17.989 1.00 89.06 82 GLY A O 1
ATOM 673 N N . LYS A 1 83 ? -11.509 6.547 -19.922 1.00 91.12 83 LYS A N 1
ATOM 674 C CA . LYS A 1 83 ? -12.928 6.799 -19.586 1.00 91.12 83 LYS A CA 1
ATOM 675 C C . LYS A 1 83 ? -13.706 5.543 -19.198 1.00 91.12 83 LYS A C 1
ATOM 677 O O . LYS A 1 83 ? -14.838 5.663 -18.737 1.00 91.12 83 LYS A O 1
ATOM 682 N N . GLU A 1 84 ? -13.126 4.366 -19.395 1.00 93.06 84 GLU A N 1
ATOM 683 C CA . GLU A 1 84 ? -13.792 3.094 -19.131 1.00 93.06 84 GLU A CA 1
ATOM 684 C C . GLU A 1 84 ? -13.303 2.502 -17.814 1.00 93.06 84 GLU A C 1
ATOM 686 O O . GLU A 1 84 ? -12.116 2.561 -17.487 1.00 93.06 84 GLU A O 1
ATOM 691 N N . GLN A 1 85 ? -14.235 1.943 -17.044 1.00 91.81 85 GLN A N 1
ATOM 692 C CA . GLN A 1 85 ? -13.897 1.179 -15.854 1.00 91.81 85 GLN A CA 1
ATOM 693 C C . GLN A 1 85 ? -13.412 -0.205 -16.288 1.00 91.81 85 GLN A C 1
ATOM 695 O O . GLN A 1 85 ? -14.155 -0.942 -16.933 1.00 91.81 85 GLN A O 1
ATOM 700 N N . ILE A 1 86 ? -12.185 -0.548 -15.908 1.00 91.25 86 ILE A N 1
ATOM 701 C CA . ILE A 1 86 ? -11.575 -1.847 -16.205 1.00 91.25 86 ILE A CA 1
ATOM 702 C C . ILE A 1 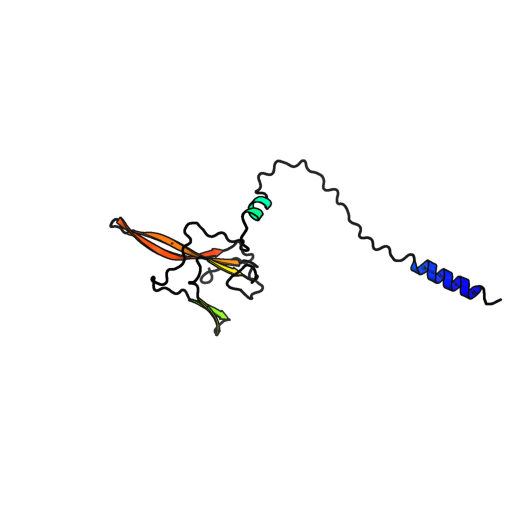86 ? -11.862 -2.826 -15.069 1.00 91.25 86 ILE A C 1
ATOM 704 O O . ILE A 1 86 ? -12.296 -3.945 -15.320 1.00 91.25 86 ILE A O 1
ATOM 708 N N . ASP A 1 87 ? -11.634 -2.402 -13.821 1.00 90.00 87 ASP A N 1
ATOM 709 C CA . ASP A 1 87 ? -11.669 -3.309 -12.672 1.00 90.00 87 ASP A CA 1
ATOM 710 C C . ASP A 1 87 ? -12.199 -2.642 -11.390 1.00 90.00 87 ASP A C 1
ATOM 712 O O . ASP A 1 87 ? -12.333 -1.413 -11.297 1.00 90.00 87 ASP A O 1
ATOM 716 N N . LEU A 1 88 ? -12.535 -3.472 -10.400 1.00 91.62 88 LEU A N 1
ATOM 717 C CA . LEU A 1 88 ? -13.054 -3.092 -9.092 1.00 91.62 88 LEU A CA 1
ATOM 718 C C . LEU A 1 88 ? -12.477 -3.979 -7.978 1.00 91.62 88 LEU A C 1
ATOM 720 O O . LEU A 1 88 ? -12.874 -5.135 -7.810 1.00 91.62 88 LEU A O 1
ATOM 724 N N . PHE A 1 89 ? -11.662 -3.389 -7.103 1.00 89.88 89 PHE A N 1
ATOM 725 C CA . PHE A 1 89 ? -11.110 -4.079 -5.936 1.00 89.88 89 PHE A CA 1
ATOM 726 C C . PHE A 1 89 ? -11.831 -3.705 -4.640 1.00 89.88 89 PHE A C 1
ATOM 728 O O . PHE A 1 89 ? -12.144 -2.541 -4.377 1.00 89.88 89 PHE A O 1
ATOM 735 N N . HIS A 1 90 ? -12.064 -4.709 -3.793 1.00 88.38 90 HIS A N 1
ATOM 736 C CA . HIS A 1 90 ? -12.721 -4.557 -2.496 1.00 88.38 90 HIS A CA 1
ATOM 737 C C . HIS A 1 90 ? -11.696 -4.650 -1.358 1.00 88.38 90 HIS A C 1
ATOM 739 O O . HIS A 1 90 ? -11.374 -5.744 -0.892 1.00 88.38 90 HIS A O 1
ATOM 745 N N . LEU A 1 91 ? -11.238 -3.504 -0.854 1.00 86.62 91 LEU A N 1
ATOM 746 C CA . LEU A 1 91 ? -10.160 -3.405 0.135 1.00 86.62 91 LEU A CA 1
ATOM 747 C C . LEU A 1 91 ? -10.725 -3.384 1.562 1.00 86.62 91 LEU A C 1
ATOM 749 O O . LEU A 1 91 ? -10.920 -2.328 2.158 1.00 86.62 91 LEU A O 1
ATOM 753 N N . HIS A 1 92 ? -11.061 -4.561 2.091 1.00 82.25 92 HIS A N 1
ATOM 754 C CA . HIS A 1 92 ? -11.626 -4.688 3.447 1.00 82.25 92 HIS A CA 1
ATOM 755 C C . HIS A 1 92 ? -11.200 -5.946 4.207 1.00 82.25 92 HIS A C 1
ATOM 757 O O . HIS A 1 92 ? -11.495 -6.073 5.389 1.00 82.25 92 HIS A O 1
ATOM 763 N N . LYS A 1 93 ? -10.564 -6.904 3.529 1.00 83.62 93 LYS A N 1
ATOM 764 C CA . LYS A 1 93 ? -10.251 -8.218 4.104 1.00 83.62 93 LYS A CA 1
ATOM 765 C C . LYS A 1 93 ? -8.920 -8.263 4.852 1.00 83.62 93 LYS A C 1
ATOM 767 O O . LYS A 1 93 ? -8.665 -9.246 5.527 1.00 83.62 93 LYS A O 1
ATOM 772 N N . GLN A 1 94 ? -8.069 -7.261 4.657 1.00 86.69 94 GLN A N 1
ATOM 773 C CA . GLN A 1 94 ? -6.688 -7.224 5.130 1.00 86.69 94 GLN A CA 1
ATOM 774 C C . GLN A 1 94 ? -6.345 -5.806 5.601 1.00 86.69 94 GLN A C 1
ATOM 776 O O . GLN A 1 94 ? -7.037 -4.839 5.264 1.00 86.69 94 GLN A O 1
ATOM 781 N N . SER A 1 95 ? -5.286 -5.687 6.396 1.00 88.00 95 SER A N 1
ATOM 782 C CA . SER A 1 95 ? -4.718 -4.420 6.867 1.00 88.00 95 SER A CA 1
ATOM 783 C C . SER A 1 95 ? -3.870 -3.726 5.800 1.00 88.00 95 SER A C 1
ATOM 785 O O . SER A 1 95 ? -3.891 -2.497 5.736 1.00 88.00 95 SER A O 1
ATOM 787 N N . ALA A 1 96 ? -3.172 -4.480 4.951 1.00 90.31 96 ALA A N 1
ATOM 788 C CA . ALA A 1 96 ? -2.343 -3.948 3.875 1.00 90.31 96 ALA A CA 1
ATOM 789 C C . ALA A 1 96 ? -2.685 -4.556 2.514 1.00 90.31 96 ALA A C 1
ATOM 791 O O . ALA A 1 96 ? -3.011 -5.735 2.406 1.00 90.31 96 ALA A O 1
ATOM 792 N N . PHE A 1 97 ? -2.542 -3.741 1.472 1.00 91.12 97 PHE A N 1
ATOM 793 C CA . PHE A 1 97 ? -2.744 -4.120 0.079 1.00 91.12 97 PHE A CA 1
ATOM 794 C C . PHE A 1 97 ? -1.576 -3.588 -0.760 1.00 91.12 97 PHE A C 1
ATOM 796 O O . PHE A 1 97 ? -1.596 -2.419 -1.155 1.00 91.12 97 PHE A O 1
ATOM 803 N N . PRO A 1 98 ? -0.524 -4.394 -0.988 1.00 91.75 98 PRO A N 1
ATOM 804 C CA . PRO A 1 98 ? 0.556 -4.058 -1.901 1.00 91.75 98 PRO A CA 1
ATOM 805 C C . PRO A 1 98 ? 0.093 -4.130 -3.361 1.00 91.75 98 PRO A C 1
ATOM 807 O O . PRO A 1 98 ? -0.662 -5.024 -3.755 1.00 91.75 98 PRO A O 1
ATOM 810 N N . PHE A 1 99 ? 0.613 -3.198 -4.149 1.00 92.81 99 PHE A N 1
ATOM 811 C CA . PHE A 1 99 ? 0.382 -3.004 -5.570 1.00 92.81 99 PHE A CA 1
ATOM 812 C C . PHE A 1 99 ? 1.681 -3.169 -6.345 1.00 92.81 99 PHE A C 1
ATOM 814 O O . PHE A 1 99 ? 2.746 -2.733 -5.898 1.00 92.81 99 PHE A O 1
ATOM 821 N N . GLY A 1 100 ? 1.594 -3.724 -7.548 1.00 92.81 100 GLY A N 1
ATOM 822 C CA . GLY A 1 100 ? 2.734 -3.786 -8.452 1.00 92.81 100 GLY A CA 1
ATOM 823 C C . GLY A 1 100 ? 2.572 -4.840 -9.531 1.00 92.81 100 GLY A C 1
ATOM 824 O O . GLY A 1 100 ? 1.513 -5.440 -9.685 1.00 92.81 100 GLY A O 1
ATOM 825 N N . ARG A 1 101 ? 3.642 -5.051 -10.291 1.00 91.94 101 ARG A N 1
ATOM 826 C CA . ARG A 1 101 ? 3.642 -5.956 -11.445 1.00 91.94 101 ARG A CA 1
ATOM 827 C C . ARG A 1 101 ? 3.732 -7.435 -11.060 1.00 91.94 101 ARG A C 1
ATOM 829 O O . ARG A 1 101 ? 3.306 -8.297 -11.820 1.00 91.94 101 ARG A O 1
ATOM 836 N N . ASP A 1 102 ? 4.344 -7.745 -9.917 1.00 90.25 102 ASP A N 1
ATOM 837 C CA . ASP A 1 102 ? 4.628 -9.128 -9.528 1.00 90.25 102 ASP A CA 1
ATOM 838 C C . ASP A 1 102 ? 3.488 -9.733 -8.697 1.00 90.25 102 ASP A C 1
ATOM 840 O O . ASP A 1 102 ? 3.429 -9.571 -7.476 1.00 90.25 102 ASP A O 1
ATOM 844 N N . THR A 1 103 ? 2.608 -10.476 -9.370 1.00 88.94 103 THR A N 1
ATOM 845 C CA . THR A 1 103 ? 1.454 -11.184 -8.776 1.00 88.94 103 THR A CA 1
ATOM 846 C C . THR A 1 103 ? 1.828 -12.168 -7.667 1.00 88.94 103 THR A C 1
ATOM 848 O O . THR A 1 103 ? 0.983 -12.528 -6.851 1.00 88.94 103 THR A O 1
ATOM 851 N N . LEU A 1 104 ? 3.082 -12.629 -7.612 1.00 87.19 104 LEU A N 1
ATOM 852 C CA . LEU A 1 104 ? 3.523 -13.545 -6.566 1.00 87.19 104 LEU A CA 1
ATOM 853 C C . LEU A 1 104 ? 3.701 -12.840 -5.223 1.00 87.19 104 LEU A C 1
ATOM 855 O O . LEU A 1 104 ? 3.648 -13.517 -4.192 1.00 87.19 104 LEU A O 1
ATOM 859 N N . VAL A 1 105 ? 3.945 -11.531 -5.246 1.00 85.44 105 VAL A N 1
ATOM 860 C CA . VAL A 1 105 ? 4.267 -10.723 -4.067 1.00 85.44 105 VAL A CA 1
ATOM 861 C C . VAL A 1 105 ? 3.143 -9.748 -3.719 1.00 85.44 105 VAL A C 1
ATOM 863 O O . VAL A 1 105 ? 2.910 -9.487 -2.537 1.00 85.44 105 VAL A O 1
ATOM 866 N N . VAL A 1 106 ? 2.455 -9.212 -4.729 1.00 89.50 106 VAL A N 1
ATOM 867 C CA . VAL A 1 106 ? 1.424 -8.181 -4.564 1.00 89.50 106 VAL A CA 1
ATOM 868 C C . VAL A 1 106 ? 0.016 -8.775 -4.538 1.00 89.50 106 VAL A C 1
ATOM 870 O O . VAL A 1 106 ? -0.237 -9.811 -5.146 1.00 89.50 106 VAL A O 1
ATOM 873 N N . ASP A 1 107 ? -0.909 -8.109 -3.843 1.00 88.81 107 ASP A N 1
ATOM 874 C CA . ASP A 1 107 ? -2.317 -8.532 -3.798 1.00 88.81 107 ASP A CA 1
ATOM 875 C C . ASP A 1 107 ? -3.122 -7.950 -4.952 1.00 88.81 107 ASP A C 1
ATOM 877 O O . ASP A 1 107 ? -4.030 -8.598 -5.472 1.00 88.81 107 ASP A O 1
ATOM 881 N N . VAL A 1 108 ? -2.807 -6.710 -5.332 1.00 90.06 108 VAL A N 1
ATOM 882 C CA . VAL A 1 108 ? -3.478 -6.021 -6.428 1.00 90.06 108 VAL A CA 1
ATOM 883 C C . VAL A 1 108 ? -2.482 -5.847 -7.574 1.00 90.06 108 VAL A C 1
ATOM 885 O O . VAL A 1 108 ? -1.592 -4.992 -7.487 1.00 90.06 108 VAL A O 1
ATOM 888 N N . PRO A 1 109 ? -2.584 -6.664 -8.636 1.00 91.62 109 PRO A N 1
ATOM 889 C CA . PRO A 1 109 ? -1.675 -6.564 -9.763 1.00 91.62 109 PRO A CA 1
ATOM 890 C C . PRO A 1 109 ? -1.927 -5.289 -10.571 1.00 91.62 109 PRO A C 1
ATOM 892 O O . PRO A 1 109 ? -3.066 -4.868 -10.768 1.00 91.62 109 PRO A O 1
ATOM 895 N N . ILE A 1 110 ? -0.839 -4.678 -11.038 1.00 90.69 110 ILE A N 1
ATOM 896 C CA . ILE A 1 110 ? -0.845 -3.556 -11.974 1.00 90.69 110 ILE A CA 1
ATOM 897 C C . ILE A 1 110 ? -0.148 -4.011 -13.255 1.00 90.69 110 ILE A C 1
ATOM 899 O O . ILE A 1 110 ? 1.072 -4.185 -13.291 1.00 90.69 110 ILE A O 1
ATOM 903 N N . ASP A 1 111 ? -0.927 -4.133 -14.326 1.00 87.00 111 ASP A N 1
ATOM 904 C CA . ASP A 1 111 ? -0.448 -4.531 -15.650 1.00 87.00 111 ASP A CA 1
ATOM 905 C C . ASP A 1 111 ? 0.050 -3.319 -16.450 1.00 87.00 111 ASP A C 1
ATOM 907 O O . ASP A 1 111 ? -0.421 -3.027 -17.549 1.00 87.00 111 ASP A O 1
ATOM 911 N N . HIS A 1 112 ? 1.001 -2.570 -15.883 1.00 88.06 112 HIS A N 1
ATOM 912 C CA . HIS A 1 112 ? 1.615 -1.431 -16.561 1.00 88.06 112 HIS A CA 1
ATOM 913 C C . HIS A 1 112 ? 3.147 -1.560 -16.599 1.00 88.06 112 HIS A C 1
ATOM 915 O O . HIS A 1 112 ? 3.780 -1.834 -15.576 1.00 88.06 112 HIS A O 1
ATOM 921 N N . PRO A 1 113 ? 3.803 -1.332 -17.753 1.00 88.88 113 PRO A N 1
ATOM 922 C CA . PRO A 1 113 ? 5.255 -1.485 -17.857 1.00 88.88 113 PRO A CA 1
ATOM 923 C C . PRO A 1 113 ? 6.023 -0.505 -16.958 1.00 88.88 113 PRO A C 1
ATOM 925 O O . PRO A 1 113 ? 7.102 -0.841 -16.474 1.00 88.88 113 PRO A O 1
ATOM 928 N N . SER A 1 114 ? 5.460 0.676 -16.673 1.00 89.44 114 SER A N 1
ATOM 929 C CA . SER A 1 114 ? 6.094 1.662 -15.786 1.00 89.44 114 SER A CA 1
ATOM 930 C C . SER A 1 114 ? 5.953 1.346 -14.288 1.00 89.44 114 SER A C 1
ATOM 932 O O . SER A 1 114 ? 6.650 1.954 -13.481 1.00 89.44 114 SER A O 1
ATOM 934 N N . SER A 1 115 ? 5.093 0.412 -13.868 1.00 90.88 115 SER A N 1
ATOM 935 C CA . SER A 1 115 ? 4.970 0.083 -12.441 1.00 90.88 115 SER A CA 1
ATOM 936 C C . SER A 1 115 ? 6.060 -0.893 -12.013 1.00 90.88 115 SER A C 1
ATOM 938 O O . SER A 1 115 ? 6.314 -1.873 -12.714 1.00 90.88 115 SER A O 1
ATOM 940 N N . SER A 1 116 ? 6.681 -0.663 -10.857 1.00 92.06 116 SER A N 1
ATOM 941 C CA . SER A 1 116 ? 7.657 -1.578 -10.248 1.00 92.06 116 SER A CA 1
ATOM 942 C C . SER A 1 116 ? 7.042 -2.940 -9.889 1.00 92.06 116 SER A C 1
ATOM 944 O O . SER A 1 116 ? 5.820 -3.088 -9.817 1.00 92.06 116 SER A O 1
ATOM 946 N N . LYS A 1 117 ? 7.889 -3.946 -9.612 1.00 90.56 117 LYS A N 1
ATOM 947 C CA . LYS A 1 117 ? 7.445 -5.265 -9.106 1.00 90.56 117 LYS A CA 1
ATOM 948 C C . LYS A 1 117 ? 6.586 -5.117 -7.847 1.00 90.56 117 LYS A C 1
ATOM 950 O O . LYS A 1 117 ? 5.493 -5.666 -7.788 1.00 90.56 117 LYS A O 1
ATOM 955 N N . GLN A 1 118 ? 7.069 -4.310 -6.905 1.00 90.00 118 GLN A N 1
ATOM 956 C CA . GLN A 1 118 ? 6.324 -3.752 -5.780 1.00 90.00 118 GLN A CA 1
ATOM 957 C C . GLN A 1 118 ? 6.425 -2.235 -5.918 1.00 90.00 118 GLN A C 1
ATOM 959 O O . GLN A 1 118 ? 7.531 -1.708 -5.992 1.00 90.00 118 GLN A O 1
ATOM 964 N N . HIS A 1 119 ? 5.295 -1.560 -6.080 1.00 92.94 119 HIS A N 1
ATOM 965 C CA . HIS A 1 119 ? 5.243 -0.142 -6.428 1.00 92.94 119 HIS A CA 1
ATOM 966 C C . HIS A 1 119 ? 4.786 0.687 -5.231 1.00 92.94 119 HIS A C 1
ATOM 968 O O . HIS A 1 119 ? 5.520 1.531 -4.731 1.00 92.94 119 HIS A O 1
ATOM 974 N N . ALA A 1 120 ? 3.606 0.376 -4.710 1.00 93.75 120 ALA A N 1
ATOM 975 C CA . ALA A 1 120 ? 3.035 1.067 -3.566 1.00 93.75 120 ALA A CA 1
ATOM 976 C C . ALA A 1 120 ? 2.238 0.087 -2.711 1.00 93.75 120 ALA A C 1
ATOM 978 O O . ALA A 1 120 ? 1.919 -1.015 -3.151 1.00 93.75 120 ALA A O 1
ATOM 979 N N . ALA A 1 121 ? 1.873 0.490 -1.504 1.00 92.69 121 ALA A N 1
ATOM 980 C CA . ALA A 1 121 ? 0.934 -0.239 -0.669 1.00 92.69 121 ALA A CA 1
ATOM 981 C C . ALA A 1 121 ? -0.117 0.710 -0.098 1.00 92.69 121 ALA A C 1
ATOM 983 O O . ALA A 1 121 ? 0.193 1.825 0.326 1.00 92.69 121 ALA A O 1
ATOM 984 N N . ILE A 1 122 ? -1.367 0.250 -0.053 1.00 92.38 122 ILE A N 1
ATOM 985 C CA . ILE A 1 122 ? -2.390 0.867 0.790 1.00 92.38 122 ILE A CA 1
ATOM 986 C C . ILE A 1 122 ? -2.346 0.181 2.148 1.00 92.38 122 ILE A C 1
ATOM 988 O O . ILE A 1 122 ? -2.552 -1.026 2.241 1.00 92.38 122 ILE A O 1
ATOM 992 N N . GLN A 1 123 ? -2.122 0.961 3.198 1.00 92.00 123 GLN A N 1
ATOM 993 C CA . GLN A 1 123 ? -2.107 0.503 4.580 1.00 92.00 123 GLN A CA 1
ATOM 994 C C . GLN A 1 123 ? -3.254 1.143 5.357 1.00 92.00 123 GLN A C 1
ATOM 996 O O . GLN A 1 123 ? -3.359 2.366 5.461 1.00 92.00 123 GLN A O 1
ATOM 1001 N N . PHE A 1 124 ? -4.082 0.317 5.983 1.00 90.88 124 PHE A N 1
ATOM 1002 C CA . PHE A 1 124 ? -5.061 0.768 6.960 1.00 90.88 124 PHE A CA 1
ATOM 1003 C C . PHE A 1 124 ? -4.384 0.931 8.319 1.00 90.88 124 PHE A C 1
ATOM 1005 O O . PHE A 1 124 ? -3.855 -0.031 8.881 1.00 90.88 124 PHE A O 1
ATOM 1012 N N . ARG A 1 125 ? -4.385 2.160 8.842 1.00 90.31 125 ARG A N 1
ATOM 1013 C CA . ARG A 1 125 ? -3.816 2.489 10.154 1.00 90.31 125 ARG A CA 1
ATOM 1014 C C . ARG A 1 125 ? -4.894 2.988 11.090 1.00 90.31 125 ARG A C 1
ATOM 1016 O O . ARG A 1 125 ? -5.783 3.751 10.699 1.00 90.31 125 ARG A O 1
ATOM 1023 N N . GLN A 1 126 ? -4.782 2.590 12.346 1.00 88.69 126 GLN A N 1
ATOM 1024 C CA . GLN A 1 126 ? -5.578 3.157 13.412 1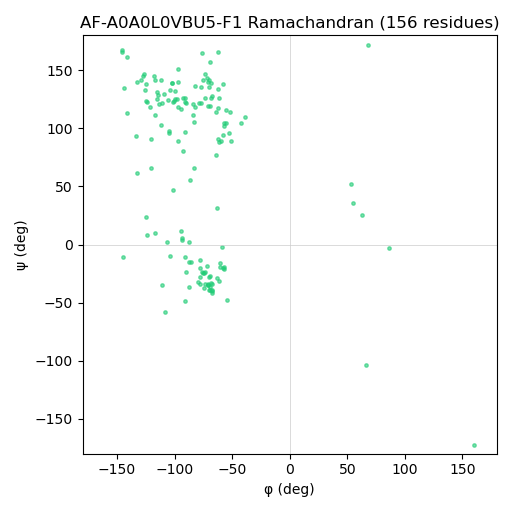.00 88.69 126 GLN A CA 1
ATOM 1025 C C . GLN A 1 126 ? -5.003 4.513 13.837 1.00 88.69 126 GLN A C 1
ATOM 1027 O O . GLN A 1 126 ? -3.874 4.599 14.300 1.00 88.69 126 GLN A O 1
ATOM 1032 N N . VAL A 1 127 ? -5.814 5.563 13.749 1.00 88.56 127 VAL A N 1
ATOM 1033 C CA . VAL A 1 127 ? -5.475 6.909 14.212 1.00 88.56 127 VAL A CA 1
ATOM 1034 C C . VAL A 1 127 ? -6.372 7.267 15.393 1.00 88.56 127 VAL A C 1
ATOM 1036 O O . VAL A 1 127 ? -7.601 7.285 15.274 1.00 88.56 127 VAL A O 1
ATOM 1039 N N . SER A 1 128 ? -5.761 7.562 16.541 1.00 88.12 128 SER A N 1
ATOM 1040 C CA . SER A 1 128 ? -6.453 8.138 17.694 1.00 88.12 128 SER A CA 1
ATOM 1041 C C . SER A 1 128 ? -6.543 9.652 17.531 1.00 88.12 128 SER A C 1
ATOM 1043 O O . SER A 1 128 ? -5.523 10.330 17.426 1.00 88.12 128 SER A O 1
ATOM 1045 N N . ASN A 1 129 ? -7.758 10.188 17.521 1.00 85.94 129 ASN A N 1
ATOM 1046 C CA . ASN A 1 129 ? -7.996 11.621 17.574 1.00 85.94 129 ASN A CA 1
ATOM 1047 C C . ASN A 1 129 ? -8.583 11.967 18.944 1.00 85.94 129 ASN A C 1
ATOM 1049 O O . ASN A 1 129 ? -9.518 11.308 19.400 1.00 85.94 129 ASN A O 1
ATOM 1053 N N . VAL A 1 130 ? -7.995 12.958 19.608 1.00 89.56 130 VAL A N 1
ATOM 1054 C CA . VAL A 1 130 ? -8.462 13.449 20.904 1.00 89.56 130 VAL A CA 1
ATOM 1055 C C . VAL A 1 130 ? -9.230 14.738 20.652 1.00 89.56 130 VAL A C 1
ATOM 1057 O O . VAL A 1 130 ? -8.691 15.667 20.053 1.00 89.56 130 VAL A O 1
ATOM 1060 N N . ASN A 1 131 ? -10.490 14.772 21.074 1.00 87.44 131 ASN A N 1
ATOM 1061 C CA . ASN A 1 131 ? -11.329 15.961 20.968 1.00 87.44 131 ASN A CA 1
ATOM 1062 C C . ASN A 1 131 ? -10.946 16.997 22.041 1.00 87.44 131 ASN A C 1
ATOM 1064 O O . ASN A 1 131 ? -10.336 16.663 23.055 1.00 87.44 131 ASN A O 1
ATOM 1068 N N . GLU A 1 132 ? -11.398 18.243 21.869 1.00 84.38 132 GLU A N 1
ATOM 1069 C CA . GLU A 1 132 ? -11.172 19.361 22.809 1.00 84.38 132 GLU A CA 1
ATOM 1070 C C . GLU A 1 132 ? -11.692 19.091 24.236 1.00 84.38 132 GLU A C 1
ATOM 1072 O O . GLU A 1 132 ? -11.235 19.705 25.196 1.00 84.38 132 GLU A O 1
ATOM 1077 N N . PHE A 1 133 ? -12.615 18.136 24.386 1.00 83.31 133 PHE A N 1
ATOM 1078 C CA . PHE A 1 133 ? -13.197 17.712 25.664 1.00 83.31 133 PHE A CA 1
ATOM 1079 C C . PHE A 1 133 ? -12.481 16.508 26.310 1.00 83.31 133 PHE A C 1
ATOM 1081 O O . PHE A 1 133 ? -12.926 16.019 27.343 1.00 83.31 133 PHE A O 1
ATOM 1088 N N . GLY A 1 134 ? -11.385 16.014 25.719 1.00 83.06 134 GLY A N 1
ATOM 1089 C CA . GLY A 1 134 ? -10.600 14.885 26.241 1.00 83.06 134 GLY A CA 1
ATOM 1090 C C . GLY A 1 134 ? -11.088 13.495 25.815 1.00 83.06 134 GLY A C 1
ATOM 1091 O O . GLY A 1 134 ? -10.424 12.500 26.105 1.00 83.06 134 GLY A O 1
ATOM 1092 N N . ASP A 1 135 ? -12.198 13.405 25.081 1.00 86.50 135 ASP A N 1
ATOM 1093 C CA . ASP A 1 135 ? -12.664 12.140 24.513 1.00 86.50 135 ASP A CA 1
ATOM 1094 C C . ASP A 1 135 ? -11.719 11.656 23.407 1.00 86.50 135 ASP A C 1
ATOM 1096 O O . ASP A 1 135 ? -11.457 12.368 22.431 1.00 86.50 135 ASP A O 1
ATOM 1100 N N . SER A 1 136 ? -11.237 10.418 23.531 1.00 84.50 136 SER A N 1
ATOM 1101 C CA . SER A 1 136 ? -10.410 9.773 22.510 1.00 84.50 136 SER A CA 1
ATOM 1102 C C . SER A 1 136 ? -11.275 8.931 21.574 1.00 84.50 136 SER A C 1
ATOM 1104 O O . SER A 1 136 ? -11.900 7.944 21.965 1.00 84.50 136 SER A O 1
ATOM 1106 N N . LYS A 1 137 ? -11.311 9.314 20.295 1.00 86.31 137 LYS A N 1
ATOM 1107 C CA . LYS A 1 137 ? -11.966 8.535 19.247 1.00 86.31 137 LYS A CA 1
ATOM 1108 C C . LYS A 1 137 ? -10.919 7.860 18.384 1.00 86.31 137 LYS A C 1
ATOM 1110 O O . LYS A 1 137 ? -10.053 8.494 17.788 1.00 86.31 137 LYS A O 1
ATOM 1115 N N . THR A 1 138 ? -11.043 6.549 18.285 1.00 85.31 138 THR A N 1
ATOM 1116 C CA . THR A 1 138 ? -10.221 5.738 17.399 1.00 85.31 138 THR A CA 1
ATOM 1117 C C . THR A 1 138 ? -10.907 5.595 16.042 1.00 85.31 138 THR A C 1
ATOM 1119 O O . THR A 1 138 ? -12.059 5.164 15.978 1.00 85.31 138 THR A O 1
ATOM 1122 N N . LEU A 1 139 ? -10.205 5.929 14.959 1.00 86.12 139 LEU A N 1
ATOM 1123 C CA . LEU A 1 139 ? -10.677 5.752 13.584 1.00 86.12 139 LEU A CA 1
ATOM 1124 C C . LEU A 1 139 ? -9.626 5.014 12.759 1.00 86.12 139 LEU A C 1
ATOM 1126 O O . LEU A 1 139 ? -8.438 5.278 12.895 1.00 86.12 139 LEU A O 1
ATOM 1130 N N . ILE A 1 140 ? -10.063 4.121 11.877 1.00 87.44 140 ILE A N 1
ATOM 1131 C CA . ILE A 1 140 ? -9.179 3.459 10.915 1.00 87.44 140 ILE A CA 1
ATOM 1132 C C . ILE A 1 140 ? -9.191 4.285 9.627 1.00 87.44 140 ILE A C 1
ATOM 1134 O O . ILE A 1 140 ? -10.263 4.587 9.099 1.00 87.44 140 ILE A O 1
ATOM 1138 N N . LYS A 1 141 ? -8.011 4.685 9.148 1.00 87.25 141 LYS A N 1
ATOM 1139 C CA . LYS A 1 141 ? -7.837 5.486 7.930 1.00 87.25 141 LYS A CA 1
ATOM 1140 C C . LYS A 1 141 ? -6.876 4.781 6.964 1.00 87.25 141 LYS A C 1
ATOM 1142 O O . LYS A 1 141 ? -5.869 4.242 7.425 1.00 87.25 141 LYS A O 1
ATOM 1147 N N . PRO A 1 142 ? -7.164 4.772 5.650 1.00 90.25 142 PRO A N 1
ATOM 1148 C CA . PRO A 1 142 ? -6.224 4.285 4.649 1.00 90.25 142 PRO A CA 1
ATOM 1149 C C . PRO A 1 142 ? -5.110 5.311 4.405 1.00 90.25 142 PRO A C 1
ATOM 1151 O O . PRO A 1 142 ? -5.366 6.514 4.351 1.00 90.25 142 PRO A O 1
ATOM 1154 N N . PHE A 1 143 ? -3.892 4.820 4.214 1.00 91.12 143 PHE A N 1
ATOM 1155 C CA . PHE A 1 143 ? -2.712 5.580 3.815 1.00 91.12 143 PHE A CA 1
ATOM 1156 C C . PHE A 1 143 ? -2.078 4.912 2.598 1.00 91.12 143 PHE A C 1
ATOM 1158 O O . PHE A 1 143 ? -2.092 3.688 2.502 1.00 91.12 143 PHE A O 1
ATOM 1165 N N . ILE A 1 144 ? -1.520 5.708 1.689 1.00 92.06 144 ILE A N 1
ATOM 1166 C CA . ILE A 1 144 ? -0.719 5.214 0.565 1.00 92.06 144 ILE A CA 1
ATOM 1167 C C . ILE A 1 144 ? 0.749 5.384 0.947 1.00 92.06 144 ILE A C 1
ATOM 1169 O O . ILE A 1 144 ? 1.139 6.443 1.439 1.00 92.06 144 ILE A O 1
ATOM 1173 N N . ILE A 1 145 ? 1.537 4.333 0.749 1.00 92.12 145 ILE A N 1
ATOM 1174 C CA . ILE A 1 145 ? 2.977 4.312 0.998 1.00 92.12 145 ILE A CA 1
ATOM 1175 C C . ILE A 1 145 ? 3.649 3.887 -0.304 1.00 92.12 145 ILE A C 1
ATOM 1177 O O . ILE A 1 145 ? 3.332 2.825 -0.840 1.00 92.12 145 ILE A O 1
ATOM 1181 N N . ASP A 1 146 ? 4.555 4.717 -0.811 1.00 92.75 146 ASP A N 1
ATOM 1182 C CA . ASP A 1 146 ? 5.426 4.348 -1.927 1.00 92.75 146 ASP A CA 1
ATOM 1183 C C . ASP A 1 146 ? 6.546 3.435 -1.414 1.00 92.75 146 ASP A C 1
ATOM 1185 O O . ASP A 1 146 ? 7.112 3.680 -0.347 1.00 92.75 146 ASP A O 1
ATOM 1189 N N . LEU A 1 147 ? 6.832 2.361 -2.149 1.00 90.06 147 LEU A N 1
ATOM 1190 C CA . LEU A 1 147 ? 7.857 1.376 -1.790 1.00 90.06 147 LEU A CA 1
ATOM 1191 C C . LEU A 1 147 ? 9.136 1.611 -2.597 1.00 90.06 147 LEU A C 1
ATOM 1193 O O . LEU A 1 147 ? 9.676 0.670 -3.175 1.00 90.06 147 LEU A O 1
ATOM 1197 N N . GLU A 1 148 ? 9.565 2.874 -2.665 1.00 88.50 148 GLU A N 1
ATOM 1198 C CA . GLU A 1 148 ? 10.715 3.331 -3.456 1.00 88.50 148 GLU A CA 1
ATOM 1199 C C . GLU A 1 148 ? 10.594 2.889 -4.917 1.00 88.50 148 GLU A C 1
ATOM 1201 O O . GLU A 1 148 ? 11.458 2.226 -5.501 1.00 88.50 148 GLU A O 1
ATOM 1206 N N . SER A 1 149 ? 9.447 3.208 -5.512 1.00 89.56 149 SER A N 1
ATOM 1207 C CA . SER A 1 149 ? 9.175 2.783 -6.872 1.00 89.56 149 SER A CA 1
ATOM 1208 C C . SER A 1 149 ? 9.982 3.588 -7.893 1.00 89.56 149 SER A C 1
ATOM 1210 O O . SER A 1 149 ? 10.217 4.781 -7.728 1.00 89.56 149 SER A O 1
ATOM 1212 N N . ALA A 1 150 ? 10.378 2.953 -9.002 1.00 89.81 150 ALA A N 1
ATOM 1213 C CA . ALA A 1 150 ? 11.298 3.558 -9.968 1.00 89.81 150 ALA A CA 1
ATOM 1214 C C . ALA A 1 150 ? 10.750 4.845 -10.609 1.00 89.81 150 ALA A C 1
ATOM 1216 O O . ALA A 1 150 ? 11.515 5.741 -10.944 1.00 89.81 150 ALA A O 1
ATOM 1217 N N . ASN A 1 151 ? 9.428 4.929 -10.776 1.00 90.56 151 ASN A N 1
ATOM 1218 C CA . ASN A 1 151 ? 8.750 6.084 -11.368 1.00 90.56 151 ASN A CA 1
ATOM 1219 C C . ASN A 1 151 ? 7.990 6.932 -10.336 1.00 90.56 151 ASN A C 1
ATOM 1221 O O . ASN A 1 151 ? 7.336 7.898 -10.723 1.00 90.56 151 ASN A O 1
ATOM 1225 N N . GLY A 1 152 ? 8.068 6.574 -9.051 1.00 91.12 152 GLY A N 1
ATOM 1226 C CA . GLY A 1 152 ? 7.286 7.185 -7.983 1.00 91.12 152 GLY A CA 1
ATOM 1227 C C . GLY A 1 152 ? 5.784 6.890 -8.061 1.00 91.12 152 GLY A C 1
ATOM 1228 O O . GLY A 1 152 ? 5.266 6.355 -9.044 1.00 91.12 152 GLY A O 1
ATOM 1229 N N . THR A 1 153 ? 5.082 7.290 -7.002 1.00 91.50 153 THR A N 1
ATOM 1230 C CA . THR A 1 153 ? 3.621 7.221 -6.890 1.00 91.50 153 THR A CA 1
ATOM 1231 C C . THR A 1 153 ? 3.047 8.634 -6.826 1.00 91.50 153 THR A C 1
ATOM 1233 O O . THR A 1 153 ? 3.456 9.423 -5.979 1.00 91.50 153 THR A O 1
ATOM 1236 N N . PHE A 1 154 ? 2.060 8.933 -7.675 1.00 92.25 154 PHE A N 1
ATOM 1237 C CA . PHE A 1 154 ? 1.392 10.239 -7.733 1.00 92.25 154 PHE A CA 1
ATOM 1238 C C . PHE A 1 154 ? -0.057 10.138 -7.261 1.00 92.25 154 PHE A C 1
ATOM 1240 O O . PHE A 1 154 ? -0.767 9.183 -7.593 1.00 92.25 154 PHE A O 1
ATOM 1247 N N . VAL A 1 155 ? -0.528 11.149 -6.534 1.00 91.69 155 VAL A N 1
ATOM 1248 C CA . VAL A 1 155 ? -1.910 11.212 -6.039 1.00 91.69 155 VAL A CA 1
ATOM 1249 C C . VAL A 1 155 ? -2.538 12.516 -6.501 1.00 91.69 155 VAL A C 1
ATOM 1251 O O . VAL A 1 155 ? -2.033 13.594 -6.220 1.00 91.69 155 VAL A O 1
ATOM 1254 N N . ASN A 1 156 ? -3.669 12.430 -7.208 1.00 91.94 156 ASN A N 1
ATOM 1255 C CA . ASN A 1 156 ? -4.324 13.588 -7.835 1.00 91.94 156 ASN A CA 1
ATOM 1256 C C . ASN A 1 156 ? -3.399 14.376 -8.781 1.00 91.94 156 ASN A C 1
ATOM 1258 O O . ASN A 1 156 ? -3.505 15.597 -8.872 1.00 91.94 156 ASN A O 1
ATOM 1262 N N . CYS A 1 157 ? -2.514 13.669 -9.491 1.00 85.50 157 CYS A N 1
ATOM 1263 C CA . CYS A 1 157 ? -1.520 14.255 -10.396 1.00 85.50 157 CYS A CA 1
ATOM 1264 C C . CYS A 1 157 ? -0.493 15.171 -9.698 1.00 85.50 157 CYS A C 1
ATOM 1266 O O . CYS A 1 157 ? 0.053 16.064 -10.347 1.00 85.50 157 CYS A O 1
ATOM 1268 N N . VAL A 1 158 ? -0.248 14.949 -8.401 1.00 79.31 158 VAL A N 1
ATOM 1269 C CA . VAL A 1 158 ? 0.794 15.597 -7.587 1.00 79.31 158 VAL A CA 1
ATOM 1270 C C . VAL A 1 158 ? 1.761 14.546 -7.069 1.00 79.31 158 VAL A C 1
ATOM 1272 O O . VAL A 1 158 ? 1.294 13.414 -6.787 1.00 79.31 158 VAL A O 1
#

pLDDT: mean 75.29, std 17.63, range [31.33, 93.75]

Radius of gyration: 30.83 Å; Cα contacts (8 Å, |Δi|>4): 194; chains: 1; bounding box: 67×67×83 Å

Organism: NCBI:txid1165861

InterPro domains:
  IPR000253 Forkhead-associated (FHA) domain [PF00498] (99-156)
  IPR000253 Forkhead-associated (FHA) domain [PS50006] (97-158)
  IPR000253 Forkhead-associated (FHA) domain [SM00240] (96-156)
  IPR008984 SMAD/FHA domain superfamily [SSF49879] (67-156)
  IPR050923 Cellular Process Regulator and RNA Processing Protein [PTHR23308] (33-156)

Foldseek 3Di:
DPPVVVVVVVVVVVVVVVPPPPPDDPPPPPPPPPPPPDPDPDDDVVVVVVVCPDLENDDADPQQDADDVVPVDFDKDFDDDDPDTDDIDGRGPGQKAWEFCAVVHGPHYDPDPQTHNTFKMWGWGWDWDADPVRDTDIDTDIDIGTPPIPVHDDDPND